Protein AF-A0A7C5BDR1-F1 (afdb_monomer_lite)

Structure (mmCIF, N/CA/C/O backbone):
data_AF-A0A7C5BDR1-F1
#
_entry.id   AF-A0A7C5BDR1-F1
#
loop_
_atom_site.group_PDB
_atom_site.id
_atom_site.type_symbol
_atom_site.label_atom_id
_atom_site.label_alt_id
_atom_site.label_comp_id
_atom_site.label_asym_id
_atom_site.label_entity_id
_atom_site.label_seq_id
_atom_site.pdbx_PDB_ins_code
_atom_site.Cartn_x
_atom_site.Cartn_y
_atom_site.Cartn_z
_atom_site.occupancy
_atom_site.B_iso_or_equiv
_atom_site.auth_seq_id
_atom_site.auth_comp_id
_atom_site.auth_asym_id
_atom_site.auth_atom_id
_atom_site.pdbx_PDB_model_num
ATOM 1 N N . MET A 1 1 ? -18.304 5.161 25.243 1.00 47.88 1 MET A N 1
ATOM 2 C CA . MET A 1 1 ? -17.404 4.305 24.441 1.00 47.88 1 MET A CA 1
ATOM 3 C C . MET A 1 1 ? -16.653 5.209 23.483 1.00 47.88 1 MET A C 1
ATOM 5 O O . MET A 1 1 ? -17.310 5.968 22.783 1.00 47.88 1 MET A O 1
ATOM 9 N N . ALA A 1 2 ? -15.320 5.219 23.507 1.00 72.75 2 ALA A N 1
ATOM 10 C CA . ALA A 1 2 ? -14.554 6.013 22.546 1.00 72.75 2 ALA A CA 1
ATOM 11 C C . ALA A 1 2 ? -14.745 5.411 21.143 1.00 72.75 2 ALA A C 1
ATOM 13 O O . ALA A 1 2 ? -14.552 4.209 20.964 1.00 72.75 2 ALA A O 1
ATOM 14 N N . GLY A 1 3 ? -15.206 6.220 20.187 1.00 87.56 3 GLY A N 1
ATOM 15 C CA . GLY A 1 3 ? -15.360 5.802 18.793 1.00 87.56 3 GLY A CA 1
ATOM 16 C C . GLY A 1 3 ? -14.011 5.681 18.079 1.00 87.56 3 GLY A C 1
ATOM 17 O O . GLY A 1 3 ? -13.004 6.182 18.571 1.00 87.56 3 GLY A O 1
ATOM 18 N N . LEU A 1 4 ? -14.003 5.028 16.914 1.00 96.62 4 LEU A N 1
ATOM 19 C CA . LEU A 1 4 ? -12.826 4.964 16.042 1.00 96.62 4 LEU A CA 1
ATOM 20 C C . LEU A 1 4 ? -12.591 6.308 15.340 1.00 96.62 4 LEU A C 1
ATOM 22 O O . LEU A 1 4 ? -13.545 6.972 14.913 1.00 96.62 4 LEU A O 1
ATOM 26 N N . THR A 1 5 ? -11.323 6.671 15.167 1.00 97.62 5 THR A N 1
ATOM 27 C CA . THR A 1 5 ? -10.904 7.770 14.286 1.00 97.62 5 THR A CA 1
ATOM 28 C C . THR A 1 5 ? -11.205 7.445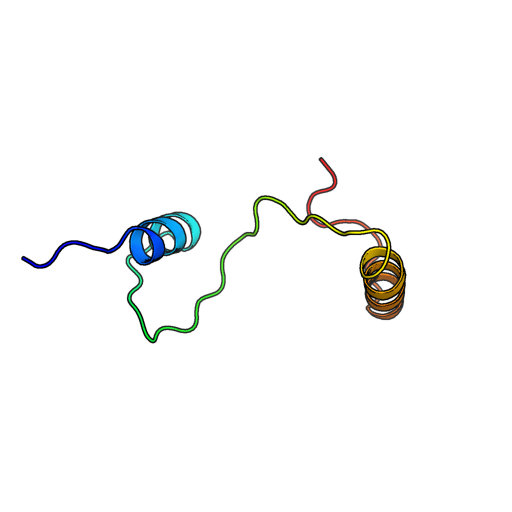 12.819 1.00 97.62 5 THR A C 1
ATOM 30 O O . THR A 1 5 ? -11.471 6.296 12.466 1.00 97.62 5 THR A O 1
ATOM 33 N N . ILE A 1 6 ? -11.158 8.444 11.931 1.00 97.50 6 ILE A N 1
ATOM 34 C CA . ILE A 1 6 ? -11.365 8.202 10.492 1.00 97.50 6 ILE A CA 1
ATOM 35 C C . ILE A 1 6 ? -10.323 7.228 9.921 1.00 97.50 6 ILE A C 1
ATOM 37 O O . ILE A 1 6 ? -10.681 6.316 9.185 1.00 97.50 6 ILE A O 1
ATOM 41 N N . THR A 1 7 ? -9.064 7.359 10.337 1.00 97.00 7 THR A N 1
ATOM 42 C CA . THR A 1 7 ? -7.969 6.476 9.925 1.00 97.00 7 THR A CA 1
ATOM 43 C C . THR A 1 7 ? -8.220 5.036 10.360 1.00 97.00 7 THR A C 1
ATOM 45 O O . THR A 1 7 ? -8.147 4.123 9.543 1.00 97.00 7 THR A O 1
ATOM 48 N N . GLU A 1 8 ? -8.588 4.823 11.625 1.00 97.62 8 GLU A N 1
ATOM 49 C CA . GLU A 1 8 ? -8.907 3.486 12.139 1.00 97.62 8 GLU A CA 1
ATOM 50 C C . GLU A 1 8 ? -10.115 2.875 11.430 1.00 97.62 8 GLU A C 1
ATOM 52 O O . GLU A 1 8 ? -10.113 1.677 11.172 1.00 97.62 8 GLU A O 1
ATOM 57 N N . LYS A 1 9 ? -11.123 3.677 11.062 1.00 97.56 9 LYS A N 1
ATOM 58 C CA . LYS A 1 9 ? -12.269 3.199 10.273 1.00 97.56 9 LYS A CA 1
ATOM 59 C C . LYS A 1 9 ? -11.847 2.727 8.884 1.00 97.56 9 LYS A C 1
ATOM 61 O O . LYS A 1 9 ? -12.210 1.618 8.517 1.00 97.56 9 LYS A O 1
ATOM 66 N N . ILE A 1 10 ? -11.068 3.527 8.150 1.00 97.56 10 ILE A N 1
ATOM 67 C CA . ILE A 1 10 ? -10.606 3.181 6.794 1.00 97.56 10 ILE A CA 1
ATO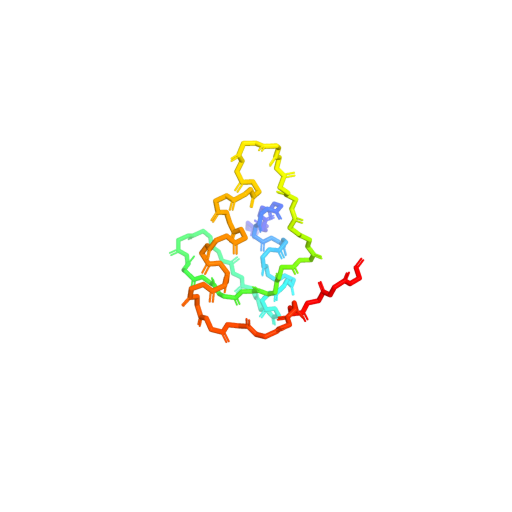M 68 C C . ILE A 1 10 ? -9.786 1.890 6.825 1.00 97.56 10 ILE A C 1
ATOM 70 O O . ILE A 1 10 ? -10.079 0.956 6.082 1.00 97.56 10 ILE A O 1
ATOM 74 N N . PHE A 1 11 ? -8.806 1.793 7.728 1.00 97.75 11 PHE A N 1
ATOM 75 C CA . PHE A 1 11 ? -8.017 0.569 7.843 1.00 97.75 11 PHE A CA 1
ATOM 76 C C . PHE A 1 11 ? -8.839 -0.615 8.361 1.00 97.75 11 PHE A C 1
ATOM 78 O O . PHE A 1 11 ? -8.565 -1.737 7.951 1.00 97.75 11 PHE A O 1
ATOM 85 N N . SER A 1 12 ? -9.843 -0.401 9.223 1.00 97.25 12 SER A N 1
ATOM 86 C CA . SER A 1 12 ? -10.709 -1.492 9.705 1.00 97.25 12 SER A CA 1
ATOM 87 C C . SER A 1 12 ? -11.562 -2.075 8.596 1.00 97.25 12 SER A C 1
ATOM 89 O O . SER A 1 12 ? -11.734 -3.291 8.531 1.00 97.25 12 SER A O 1
ATOM 91 N N . ASP A 1 13 ? -12.059 -1.206 7.720 1.00 97.56 13 ASP A N 1
ATOM 92 C CA . ASP A 1 13 ? -12.821 -1.589 6.541 1.00 97.56 13 ASP A CA 1
ATOM 93 C C . ASP A 1 13 ? -11.962 -2.446 5.597 1.00 97.56 13 ASP A C 1
ATOM 95 O O . ASP A 1 13 ? -12.299 -3.596 5.322 1.00 97.56 13 ASP A O 1
ATOM 99 N N . HIS A 1 14 ? -10.764 -1.970 5.238 1.00 97.62 14 HIS A N 1
ATOM 100 C CA . HIS A 1 14 ? -9.864 -2.699 4.335 1.00 97.62 14 HIS A CA 1
ATOM 101 C C . HIS A 1 14 ? -9.242 -3.954 4.969 1.00 97.62 14 HIS A C 1
ATOM 103 O O . HIS A 1 14 ? -8.867 -4.890 4.265 1.00 97.62 14 HIS A O 1
ATOM 109 N N . ALA A 1 15 ? -9.114 -3.999 6.299 1.00 97.31 15 ALA A N 1
ATOM 110 C CA . ALA A 1 15 ? -8.631 -5.174 7.023 1.00 97.31 15 ALA A CA 1
ATOM 111 C C . ALA A 1 15 ? -9.730 -6.216 7.292 1.00 97.31 15 ALA A C 1
ATOM 113 O O . ALA A 1 15 ? -9.409 -7.325 7.723 1.00 97.31 15 ALA A O 1
ATOM 114 N N . GLY A 1 16 ? -11.012 -5.871 7.112 1.00 97.00 16 GLY A N 1
ATOM 115 C CA . GLY A 1 16 ? -12.150 -6.726 7.467 1.00 97.00 16 GLY A CA 1
ATOM 116 C C . GLY A 1 16 ? -12.296 -6.989 8.974 1.00 97.00 16 GLY A C 1
ATOM 117 O O . GLY A 1 16 ? -12.977 -7.932 9.379 1.00 97.00 16 GLY A O 1
ATOM 118 N N . ARG A 1 17 ? -11.637 -6.192 9.824 1.00 97.44 17 ARG A N 1
ATOM 119 C CA . ARG A 1 17 ? -11.687 -6.291 11.291 1.00 97.44 17 ARG A CA 1
ATOM 120 C C . ARG A 1 17 ? -11.376 -4.945 11.929 1.00 97.44 17 ARG A C 1
ATOM 122 O O . ARG A 1 17 ? -10.646 -4.149 11.355 1.00 97.44 17 ARG A O 1
ATOM 129 N N . THR A 1 18 ? -11.825 -4.729 13.163 1.00 97.19 18 THR A N 1
ATOM 130 C CA . THR A 1 18 ? -11.417 -3.544 13.930 1.00 97.19 18 THR A CA 1
ATOM 131 C C . THR A 1 18 ? -9.897 -3.507 14.094 1.00 97.19 18 THR A C 1
ATOM 133 O O . THR A 1 18 ? -9.299 -4.472 14.581 1.00 97.19 18 THR A O 1
ATOM 136 N N . VAL A 1 19 ? -9.296 -2.381 13.719 1.00 97.06 19 VAL A N 1
ATOM 137 C CA . VAL A 1 19 ? -7.881 -2.051 13.931 1.00 97.06 19 VAL A CA 1
ATOM 138 C C . VAL A 1 19 ? -7.761 -0.719 14.658 1.00 97.06 19 VAL A C 1
ATOM 140 O O . VAL A 1 19 ? -8.599 0.173 14.499 1.00 97.06 19 VAL A O 1
ATOM 143 N N . LYS A 1 20 ? -6.719 -0.596 15.477 1.00 96.88 20 LYS A N 1
ATOM 144 C CA . LYS A 1 20 ? -6.425 0.591 16.280 1.00 96.88 20 LYS A CA 1
ATOM 145 C C . LYS A 1 20 ? -4.995 1.074 16.082 1.00 96.88 20 LYS A C 1
ATOM 147 O O . LYS A 1 20 ? -4.122 0.339 15.619 1.00 96.88 20 LYS A O 1
ATOM 152 N N . ALA A 1 21 ? -4.758 2.329 16.453 1.00 96.31 21 ALA A N 1
ATOM 153 C CA . ALA A 1 21 ? -3.421 2.912 16.431 1.00 96.31 21 ALA A CA 1
ATOM 154 C C . ALA A 1 21 ? -2.398 2.032 17.183 1.00 96.31 21 ALA A C 1
ATOM 156 O O . ALA A 1 21 ? -2.653 1.571 18.295 1.00 96.31 21 ALA A O 1
ATOM 157 N N . GLY A 1 22 ? -1.232 1.827 16.565 1.00 96.56 22 GLY A N 1
ATOM 158 C CA . GLY A 1 22 ? -0.151 0.985 17.090 1.00 96.56 22 GLY A CA 1
ATOM 159 C C . GLY A 1 22 ? -0.099 -0.430 16.504 1.00 96.56 22 GLY A C 1
ATOM 160 O O . GLY A 1 22 ? 0.907 -1.113 16.681 1.00 96.56 22 GLY A O 1
ATOM 161 N N . GLU A 1 23 ? -1.126 -0.868 15.774 1.00 97.31 23 GLU A N 1
ATOM 162 C CA . GLU A 1 23 ? -1.086 -2.135 15.040 1.00 97.31 23 GLU A CA 1
ATOM 163 C C . GLU A 1 23 ? -0.341 -2.001 13.703 1.00 97.31 23 GLU A C 1
ATOM 165 O O . GLU A 1 23 ? -0.508 -1.024 12.973 1.00 97.31 23 GLU A O 1
ATOM 170 N N . ILE A 1 24 ? 0.434 -3.029 13.343 1.00 97.12 24 ILE A N 1
ATOM 171 C CA . ILE A 1 24 ? 0.932 -3.219 11.975 1.00 97.12 24 ILE A CA 1
ATOM 172 C C . ILE A 1 24 ? -0.091 -4.076 11.231 1.00 97.12 24 ILE A C 1
ATOM 174 O O . ILE A 1 24 ? -0.391 -5.196 11.649 1.00 97.12 24 ILE A O 1
ATOM 178 N N . VAL A 1 25 ? -0.627 -3.554 10.130 1.00 96.38 25 VAL A N 1
ATOM 179 C CA . VAL A 1 25 ? -1.693 -4.201 9.356 1.00 96.38 25 VAL A CA 1
ATOM 180 C C . VAL A 1 25 ? -1.277 -4.391 7.902 1.00 96.38 25 VAL A C 1
ATOM 182 O O . VAL A 1 25 ? -0.464 -3.637 7.369 1.00 96.38 25 VAL A O 1
ATOM 185 N N . ARG A 1 26 ? -1.854 -5.403 7.252 1.00 96.75 26 ARG A N 1
ATOM 186 C CA . ARG A 1 26 ? -1.721 -5.642 5.814 1.00 96.75 26 ARG A CA 1
ATOM 187 C C . ARG A 1 26 ? -3.106 -5.549 5.193 1.00 96.75 26 ARG A C 1
ATOM 189 O O . ARG A 1 26 ? -3.986 -6.310 5.581 1.00 96.75 26 ARG A O 1
ATOM 196 N N . VAL A 1 27 ? -3.280 -4.622 4.261 1.00 97.06 27 VAL A N 1
ATOM 197 C CA . VAL A 1 27 ? -4.569 -4.307 3.635 1.00 97.06 27 VAL A CA 1
ATOM 198 C C . VAL A 1 27 ? -4.399 -4.137 2.121 1.00 97.06 27 VAL A C 1
ATOM 200 O O . VAL A 1 27 ? -3.280 -3.841 1.685 1.00 97.06 27 VAL A O 1
ATOM 203 N N . PRO A 1 28 ? -5.453 -4.359 1.313 1.0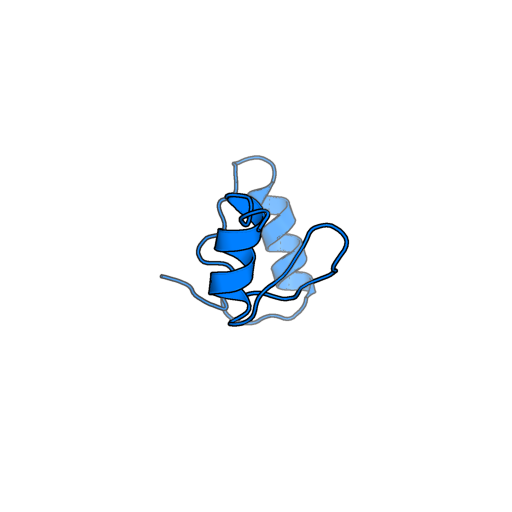0 95.12 28 PRO A N 1
ATOM 204 C CA . PRO A 1 28 ? -5.434 -4.023 -0.107 1.0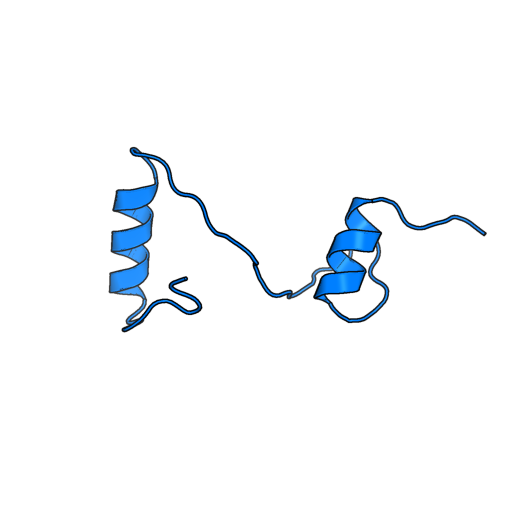0 95.12 28 PRO A CA 1
ATOM 205 C C . PRO A 1 28 ? -5.244 -2.514 -0.312 1.00 95.12 28 PRO A C 1
ATOM 207 O O . PRO A 1 28 ? -5.600 -1.710 0.548 1.00 95.12 28 PRO A O 1
ATOM 210 N N . ILE A 1 29 ? -4.655 -2.153 -1.450 1.00 95.19 29 ILE A N 1
ATOM 211 C CA . ILE A 1 29 ? -4.471 -0.767 -1.887 1.00 95.19 29 ILE A CA 1
ATOM 212 C C . ILE A 1 29 ? -5.405 -0.533 -3.068 1.00 95.19 29 ILE A C 1
ATOM 214 O O . ILE A 1 29 ? -5.332 -1.279 -4.042 1.00 95.19 29 ILE A O 1
ATOM 218 N N . ASP A 1 30 ? -6.233 0.507 -2.995 1.00 95.12 30 ASP A N 1
ATOM 219 C CA . ASP A 1 30 ? -7.206 0.800 -4.055 1.00 95.12 30 ASP A CA 1
ATOM 220 C C . ASP A 1 30 ? -6.564 1.452 -5.278 1.00 95.12 30 ASP A C 1
ATOM 222 O O . ASP A 1 30 ? -6.979 1.212 -6.406 1.00 95.12 30 ASP A O 1
ATOM 226 N N . MET A 1 31 ? -5.553 2.300 -5.064 1.00 95.19 31 MET A N 1
ATOM 227 C CA . MET A 1 31 ? -4.902 3.056 -6.130 1.00 95.19 31 MET A CA 1
ATOM 228 C C . MET A 1 31 ? -3.463 3.404 -5.756 1.00 95.19 31 MET A C 1
ATOM 230 O O . MET A 1 31 ? -3.160 3.735 -4.610 1.00 95.19 31 MET A O 1
ATOM 234 N N . THR A 1 32 ? -2.573 3.379 -6.748 1.00 94.50 32 THR A N 1
ATOM 235 C CA . THR A 1 32 ? -1.214 3.921 -6.633 1.00 94.50 32 THR A CA 1
ATOM 236 C C . THR A 1 32 ? -1.026 5.017 -7.671 1.00 94.50 32 THR A C 1
ATOM 238 O O . THR A 1 32 ? -1.305 4.809 -8.847 1.00 94.50 32 THR A O 1
ATOM 241 N N . ILE A 1 33 ? -0.532 6.179 -7.247 1.00 94.94 33 ILE A N 1
ATOM 242 C CA . ILE A 1 33 ? -0.265 7.316 -8.131 1.00 94.94 33 ILE A CA 1
ATOM 243 C C . ILE A 1 33 ? 1.227 7.629 -8.062 1.00 94.94 33 ILE A C 1
ATOM 245 O O . ILE A 1 33 ? 1.789 7.785 -6.978 1.00 94.94 33 ILE A O 1
ATOM 249 N N . GLY A 1 34 ? 1.867 7.713 -9.225 1.00 94.94 34 GLY A N 1
ATOM 250 C CA . GLY A 1 34 ? 3.263 8.111 -9.366 1.00 94.94 34 GLY A CA 1
ATOM 251 C C . GLY A 1 34 ? 3.391 9.496 -10.001 1.00 94.94 34 GLY A C 1
ATOM 252 O O . GLY A 1 34 ? 2.517 9.924 -10.751 1.00 94.94 34 GLY A O 1
ATOM 253 N N . ASN A 1 35 ? 4.489 10.195 -9.708 1.00 97.12 35 ASN A N 1
ATOM 254 C CA . ASN A 1 35 ? 4.850 11.447 -10.382 1.00 97.12 35 ASN A CA 1
ATOM 255 C C . ASN A 1 35 ? 6.036 11.239 -11.336 1.00 97.12 35 ASN A C 1
ATOM 257 O O . ASN A 1 35 ? 6.625 10.158 -11.385 1.00 97.12 35 ASN A O 1
ATOM 261 N N . ASP A 1 36 ? 6.380 12.263 -12.107 1.00 97.00 36 ASP A N 1
ATOM 262 C CA . ASP A 1 36 ? 7.443 12.253 -13.117 1.00 97.00 36 ASP A CA 1
ATOM 263 C C . ASP A 1 36 ? 8.828 11.881 -12.559 1.00 97.00 36 ASP A C 1
ATOM 265 O O . ASP A 1 36 ? 9.615 11.234 -13.250 1.00 97.00 36 ASP A O 1
ATOM 269 N N . ILE A 1 37 ? 9.104 12.204 -11.294 1.00 97.19 37 ILE A N 1
ATOM 270 C CA . ILE A 1 37 ? 10.379 11.895 -10.634 1.00 97.19 37 ILE A CA 1
ATOM 271 C C . ILE A 1 37 ? 10.394 10.461 -10.081 1.00 97.19 37 ILE A C 1
ATOM 273 O O . ILE A 1 37 ? 11.370 9.729 -10.255 1.00 97.19 37 ILE A O 1
ATOM 277 N N . THR A 1 38 ? 9.328 10.032 -9.400 1.00 97.62 38 THR A N 1
ATOM 278 C CA . THR A 1 38 ? 9.308 8.755 -8.662 1.00 97.62 38 THR A CA 1
ATOM 279 C C . THR A 1 38 ? 8.848 7.567 -9.501 1.00 97.62 38 THR A C 1
ATOM 281 O O . THR A 1 38 ? 9.237 6.428 -9.217 1.00 97.62 38 THR A O 1
ATOM 284 N N . THR A 1 39 ? 8.064 7.798 -10.558 1.00 97.62 39 THR A N 1
ATOM 285 C CA . THR A 1 39 ? 7.541 6.730 -11.424 1.00 97.62 39 THR A CA 1
ATOM 286 C C . THR A 1 39 ? 8.654 5.949 -12.126 1.00 97.62 39 THR A C 1
ATOM 288 O O . THR A 1 39 ? 8.636 4.720 -12.033 1.00 97.62 39 THR A O 1
ATOM 291 N N . PRO A 1 40 ? 9.669 6.577 -12.763 1.00 97.69 40 PRO A N 1
ATOM 292 C CA . PRO A 1 40 ? 10.731 5.822 -13.433 1.00 97.69 40 PRO A CA 1
ATOM 293 C C . PRO A 1 40 ? 11.512 4.905 -12.480 1.00 97.69 40 PRO A C 1
ATOM 295 O O . PRO A 1 40 ? 11.833 3.769 -12.835 1.00 97.69 40 PRO A O 1
ATOM 298 N N . ILE A 1 41 ? 11.769 5.366 -11.250 1.00 97.81 41 ILE A N 1
ATOM 299 C CA . ILE A 1 41 ? 12.461 4.584 -10.213 1.00 97.81 41 ILE A CA 1
ATOM 300 C C . ILE A 1 41 ? 11.588 3.405 -9.765 1.00 97.81 41 ILE A C 1
ATOM 302 O O . ILE A 1 41 ? 12.074 2.278 -9.668 1.00 97.81 41 ILE A O 1
ATOM 306 N N . SER A 1 42 ? 10.292 3.642 -9.560 1.00 97.06 42 SER A N 1
ATOM 307 C CA . SER A 1 42 ? 9.336 2.603 -9.159 1.00 97.06 42 SER A CA 1
ATOM 308 C C . SER A 1 42 ? 9.173 1.527 -10.239 1.00 97.06 42 SER A C 1
ATOM 310 O O . SER A 1 42 ? 9.162 0.341 -9.923 1.00 97.06 42 SER A O 1
ATOM 312 N N . ILE A 1 43 ? 9.141 1.910 -11.523 1.00 96.44 43 ILE A N 1
ATOM 313 C CA . ILE A 1 43 ? 9.103 0.965 -12.655 1.00 96.44 43 ILE A CA 1
ATOM 314 C C . ILE A 1 43 ? 10.376 0.115 -12.707 1.00 96.44 43 ILE A C 1
ATOM 316 O O . ILE A 1 43 ? 10.303 -1.084 -12.982 1.00 96.44 43 ILE A O 1
ATOM 320 N N . LYS A 1 44 ? 11.549 0.710 -12.451 1.00 97.62 44 LYS A N 1
ATOM 321 C CA . LYS A 1 44 ? 12.810 -0.039 -12.389 1.00 97.62 44 LYS A CA 1
ATOM 322 C C . LYS A 1 44 ? 12.765 -1.092 -11.277 1.00 97.62 44 LYS A C 1
ATOM 324 O O . LYS A 1 44 ? 13.005 -2.262 -11.561 1.00 97.62 44 LYS A O 1
ATOM 329 N N . ALA A 1 45 ? 12.378 -0.697 -10.064 1.00 97.62 45 ALA A N 1
ATOM 330 C CA . ALA A 1 45 ? 12.243 -1.612 -8.931 1.00 97.62 45 ALA A CA 1
ATOM 331 C C . ALA A 1 45 ? 11.194 -2.710 -9.189 1.00 97.62 45 ALA A C 1
ATOM 333 O O . ALA A 1 45 ? 11.419 -3.875 -8.872 1.00 97.62 45 ALA A O 1
ATOM 334 N N . PHE A 1 46 ? 10.070 -2.367 -9.828 1.00 96.81 46 PHE A N 1
ATOM 335 C CA . PHE A 1 46 ? 9.048 -3.336 -10.223 1.00 96.81 46 PHE A CA 1
ATOM 336 C C . PHE A 1 46 ? 9.609 -4.400 -11.178 1.00 96.81 46 PHE A C 1
ATOM 338 O O . PHE A 1 46 ? 9.412 -5.590 -10.946 1.00 96.81 46 PHE A O 1
ATOM 345 N N . LYS A 1 47 ? 10.379 -4.006 -12.200 1.00 96.69 47 LYS A N 1
ATOM 346 C CA . LYS A 1 47 ? 11.039 -4.955 -13.116 1.00 96.69 47 LYS A CA 1
ATOM 347 C C . LYS A 1 47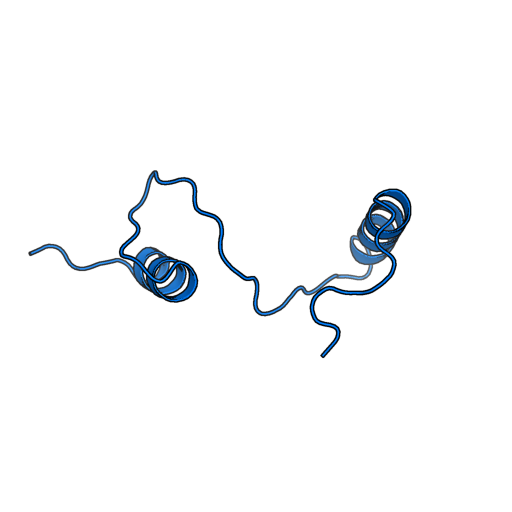 ? 12.067 -5.834 -12.401 1.00 96.69 47 LYS A C 1
ATOM 349 O O . LYS A 1 47 ? 12.120 -7.034 -12.650 1.00 96.69 47 LYS A O 1
ATOM 354 N N . GLU A 1 48 ? 12.861 -5.250 -11.505 1.00 98.25 48 GLU A N 1
ATOM 355 C CA . GLU A 1 48 ? 13.856 -5.973 -10.699 1.00 98.25 48 GLU A CA 1
ATOM 356 C C . GLU A 1 48 ? 13.213 -6.972 -9.727 1.00 98.25 48 GLU A C 1
ATOM 358 O O . GLU A 1 48 ? 13.800 -8.015 -9.451 1.00 98.25 48 GLU A O 1
ATOM 363 N N . SER A 1 49 ? 11.986 -6.707 -9.263 1.00 97.50 49 SER A N 1
ATOM 364 C CA . SER A 1 49 ? 11.233 -7.638 -8.412 1.00 97.50 49 SER A CA 1
ATOM 365 C C . SER A 1 49 ? 10.855 -8.954 -9.109 1.00 97.50 49 SER A C 1
ATOM 367 O O . SER A 1 49 ? 10.472 -9.915 -8.444 1.00 97.50 49 SER A O 1
ATOM 369 N N . GLY A 1 50 ? 10.942 -9.010 -10.445 1.00 97.44 50 GLY A N 1
ATOM 370 C CA . GLY A 1 50 ? 10.525 -10.158 -11.252 1.00 97.44 50 GLY A CA 1
ATOM 371 C C . GLY A 1 50 ? 9.013 -10.255 -11.484 1.00 97.44 50 GLY A C 1
ATOM 372 O O . GLY A 1 50 ? 8.557 -11.217 -12.108 1.00 97.44 50 GLY A O 1
ATOM 373 N N . ALA A 1 51 ? 8.231 -9.277 -11.014 1.00 96.31 51 ALA A N 1
ATOM 374 C CA . ALA A 1 51 ? 6.810 -9.178 -11.317 1.00 96.31 51 ALA A CA 1
ATOM 375 C C . ALA A 1 51 ? 6.581 -9.042 -12.834 1.00 96.31 51 ALA A C 1
ATOM 377 O O . ALA A 1 51 ? 7.276 -8.294 -13.524 1.00 96.31 51 ALA A O 1
ATOM 378 N N . LYS A 1 52 ? 5.606 -9.795 -13.356 1.00 95.88 52 LYS A N 1
ATOM 379 C CA . LYS A 1 52 ? 5.317 -9.869 -14.800 1.00 95.88 52 LYS A CA 1
ATOM 380 C C . LYS A 1 52 ? 4.129 -9.012 -15.228 1.00 95.88 52 LYS A C 1
ATOM 382 O O . LYS A 1 52 ? 4.054 -8.628 -16.389 1.00 95.88 52 LYS A O 1
ATOM 387 N N . GLU A 1 53 ? 3.231 -8.709 -14.299 1.00 96.19 53 GLU A N 1
ATOM 388 C CA . GLU A 1 53 ? 1.988 -7.976 -14.532 1.00 96.19 53 GLU A CA 1
ATOM 389 C C . GLU A 1 53 ? 1.601 -7.164 -13.291 1.00 96.19 53 GLU A C 1
ATOM 391 O O . GLU A 1 53 ? 2.042 -7.472 -12.178 1.00 96.19 53 GLU A O 1
ATOM 396 N N . LEU A 1 54 ? 0.819 -6.100 -13.487 1.00 94.31 54 LEU A N 1
ATOM 397 C CA . LEU A 1 54 ? 0.306 -5.280 -12.390 1.00 94.31 54 LEU A CA 1
ATOM 398 C C . LEU A 1 54 ? -0.750 -6.064 -11.603 1.00 94.31 54 LEU A C 1
ATOM 400 O O . LEU A 1 54 ? -1.551 -6.784 -12.188 1.00 94.31 54 LEU A O 1
ATOM 404 N N . ALA A 1 55 ? -0.773 -5.886 -10.280 1.00 92.69 55 ALA A N 1
ATOM 405 C CA . ALA A 1 55 ? -1.731 -6.576 -9.411 1.00 92.69 55 ALA A CA 1
ATOM 406 C C . ALA A 1 55 ? -3.189 -6.156 -9.672 1.00 92.69 55 ALA A C 1
ATOM 408 O O . ALA A 1 55 ? -4.095 -6.968 -9.514 1.00 92.69 55 ALA A O 1
ATOM 409 N N . ASN A 1 56 ? -3.396 -4.895 -10.058 1.00 94.81 56 ASN A N 1
ATOM 410 C CA . ASN A 1 56 ? -4.669 -4.352 -10.513 1.00 94.81 56 ASN A CA 1
ATOM 411 C C . ASN A 1 56 ? -4.366 -3.226 -11.529 1.00 94.81 56 ASN A C 1
ATOM 413 O O . ASN A 1 56 ? -3.888 -2.174 -11.102 1.00 94.81 56 ASN A O 1
ATOM 417 N N . PRO A 1 57 ? -4.459 -3.483 -12.850 1.00 92.25 57 PRO A N 1
ATOM 418 C CA . PRO A 1 57 ? -4.074 -2.525 -13.893 1.00 92.25 57 PRO A CA 1
ATOM 419 C C . PRO A 1 57 ? -5.158 -1.500 -14.259 1.00 92.25 57 PRO A C 1
ATOM 421 O O . PRO A 1 57 ? -4.841 -0.567 -15.000 1.00 92.25 57 PRO A O 1
ATOM 424 N N . ASP A 1 58 ? -6.393 -1.706 -13.798 1.00 90.31 58 ASP A N 1
ATOM 425 C CA . ASP A 1 58 ? -7.529 -0.79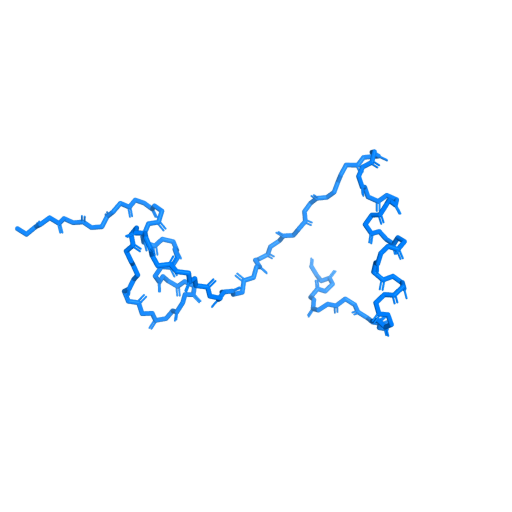9 -14.010 1.00 90.31 58 ASP A CA 1
ATOM 426 C C . ASP A 1 58 ? -7.452 0.427 -13.082 1.00 90.31 58 ASP A C 1
ATOM 428 O O . ASP A 1 58 ? -7.812 1.537 -13.544 1.00 90.31 58 ASP A O 1
#

pLDDT: mean 95.09, std 7.21, range [47.88, 98.25]

Radius of gyration: 15.82 Å; chains: 1; bounding box: 31×22×39 Å

Foldseek 3Di:
DDDDDPVQVVQCVQQVHRDDPPDDGDGDDPDDDDDPVVVVVVVVVCVVVVDDDDPDPD

Sequence (58 aa):
MAGLTITEKIFSDHAGRTVKAGEIVRVPIDMTIGNDITTPISIKAFKESGAKELANPD

Secondary structure (DSSP, 8-state):
-PPPPHHHHHHHHHHTS---TT-------S-----TTHHHHHHHHHHHTT--S-S---